Protein AF-A0A6G4MVP6-F1 (afdb_monomer_lite)

Organism: NCBI:txid158836

Foldseek 3Di:
DDDDDDDDPPDDDDDPPPPPDVVNVVVVVVDDPLRVLVVVQLVVVCVVPPDDNVPPPSDDDDDLVVSCVVVVHDSVVSVVSVPD

pLDDT: mean 71.12, std 15.61, range [36.91, 91.5]

Sequence (84 aa):
MAETAVINHKKRKNSPRIVQSNDLTEAAYSLSRDQKRMLYLFVDQIRKSDGTLQEHDGICEIHVAKYAEIFGLTSAEASKDIRQ

Structure (mmCIF, N/CA/C/O backbone):
data_AF-A0A6G4MVP6-F1
#
_entry.id   AF-A0A6G4MVP6-F1
#
loop_
_atom_site.group_PDB
_atom_site.id
_atom_site.type_symbol
_atom_site.label_atom_id
_atom_site.label_alt_id
_atom_site.label_comp_id
_atom_site.label_asym_id
_atom_site.label_entity_id
_atom_site.label_seq_id
_atom_site.pdbx_PDB_ins_code
_atom_site.Cartn_x
_atom_site.Cartn_y
_atom_site.Cartn_z
_atom_site.occupancy
_atom_site.B_iso_or_equiv
_atom_site.auth_seq_id
_atom_site.auth_comp_id
_atom_site.auth_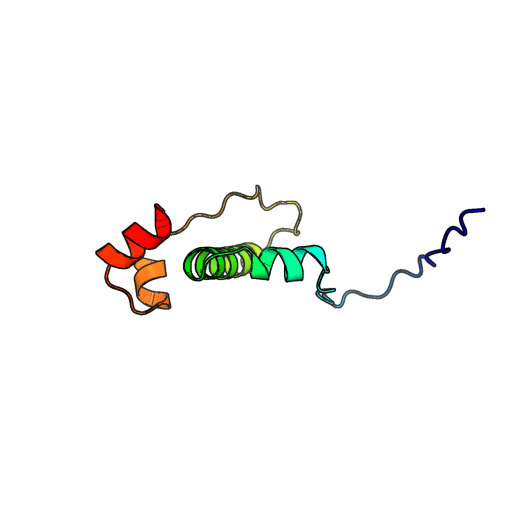asym_id
_atom_site.auth_atom_id
_atom_site.pdbx_PDB_model_num
ATOM 1 N N . MET A 1 1 ? 45.636 -1.981 -7.712 1.00 36.91 1 MET A N 1
ATOM 2 C CA . MET A 1 1 ? 45.348 -3.046 -8.694 1.00 36.91 1 MET A CA 1
ATOM 3 C C . MET A 1 1 ? 43.942 -3.538 -8.393 1.00 36.91 1 MET A C 1
ATOM 5 O O . MET A 1 1 ? 43.753 -4.106 -7.330 1.00 36.91 1 MET A O 1
ATOM 9 N N . ALA A 1 2 ? 42.952 -3.190 -9.217 1.00 38.84 2 ALA A N 1
ATOM 10 C CA . ALA A 1 2 ? 41.563 -3.605 -9.016 1.00 38.84 2 ALA A CA 1
ATOM 11 C C . ALA A 1 2 ? 41.277 -4.776 -9.961 1.00 38.84 2 ALA A C 1
ATOM 13 O O . ALA A 1 2 ? 41.285 -4.596 -11.177 1.00 38.84 2 ALA A O 1
ATOM 14 N N . GLU A 1 3 ? 41.101 -5.971 -9.402 1.00 42.19 3 GLU A N 1
ATOM 15 C CA . GLU A 1 3 ? 40.693 -7.152 -10.157 1.00 42.19 3 GLU A CA 1
ATOM 16 C C . GLU A 1 3 ? 39.214 -7.027 -10.532 1.00 42.19 3 GLU A C 1
ATOM 18 O O . GLU A 1 3 ? 38.326 -6.991 -9.680 1.00 42.19 3 GLU A O 1
ATOM 23 N N . THR A 1 4 ? 38.947 -6.927 -11.829 1.00 52.47 4 THR A N 1
ATOM 24 C CA . THR A 1 4 ? 37.603 -6.948 -12.394 1.00 52.47 4 THR A CA 1
ATOM 25 C C . THR A 1 4 ? 37.147 -8.399 -12.532 1.00 52.47 4 THR A C 1
ATOM 27 O O . THR A 1 4 ? 37.675 -9.169 -13.333 1.00 52.47 4 THR A O 1
ATOM 30 N N . ALA A 1 5 ? 36.157 -8.798 -11.731 1.00 51.31 5 ALA A N 1
ATOM 31 C CA . ALA A 1 5 ? 35.557 -10.123 -11.821 1.00 51.31 5 ALA A CA 1
ATOM 32 C C . ALA A 1 5 ? 34.839 -10.291 -13.174 1.00 51.31 5 ALA A C 1
ATOM 34 O O . ALA A 1 5 ? 33.892 -9.574 -13.496 1.00 51.31 5 ALA A O 1
ATOM 35 N N . VAL A 1 6 ? 35.303 -11.253 -13.971 1.00 52.44 6 VAL A N 1
ATOM 36 C CA . VAL A 1 6 ? 34.757 -11.587 -15.291 1.00 52.44 6 VAL A CA 1
ATOM 37 C C . VAL A 1 6 ? 33.439 -12.347 -15.110 1.00 52.44 6 VAL A C 1
ATOM 39 O O . VAL A 1 6 ? 33.423 -13.538 -14.798 1.00 52.44 6 VAL A O 1
ATOM 42 N N . ILE A 1 7 ? 32.308 -11.662 -15.287 1.00 56.59 7 ILE A N 1
ATOM 43 C CA . ILE A 1 7 ? 30.977 -12.274 -15.176 1.00 56.59 7 ILE A CA 1
ATOM 44 C C . ILE A 1 7 ? 30.638 -12.959 -16.506 1.00 56.59 7 ILE A C 1
ATOM 46 O O . ILE A 1 7 ? 30.315 -12.323 -17.504 1.00 56.59 7 ILE A O 1
ATOM 50 N N . ASN A 1 8 ? 30.721 -14.287 -16.516 1.00 54.47 8 ASN A N 1
ATOM 51 C CA . ASN A 1 8 ? 30.518 -15.134 -17.689 1.00 54.47 8 ASN A CA 1
ATOM 52 C C . ASN A 1 8 ? 29.044 -15.099 -18.171 1.00 54.47 8 ASN A C 1
ATOM 54 O O . ASN A 1 8 ? 28.144 -15.604 -17.495 1.00 54.47 8 ASN A O 1
ATOM 58 N N . HIS A 1 9 ? 28.777 -14.534 -19.354 1.00 54.25 9 HIS A N 1
ATOM 59 C CA . HIS A 1 9 ? 27.434 -14.355 -19.934 1.00 54.25 9 HIS A CA 1
ATOM 60 C C . HIS A 1 9 ? 26.849 -15.626 -20.579 1.00 54.25 9 HIS A C 1
ATOM 62 O O . HIS A 1 9 ? 26.481 -15.641 -21.754 1.00 54.25 9 HIS A O 1
ATOM 68 N N . LYS A 1 10 ? 26.700 -16.720 -19.825 1.00 49.78 10 LYS A N 1
ATOM 69 C CA . LYS A 1 10 ? 25.938 -17.882 -20.315 1.00 49.78 10 LYS A CA 1
ATOM 70 C C . LYS A 1 10 ? 24.454 -17.695 -19.981 1.00 49.78 10 LYS A C 1
ATOM 72 O O . LYS A 1 10 ? 24.033 -18.040 -18.879 1.00 49.78 10 LYS A O 1
ATOM 77 N N . LYS A 1 11 ? 23.671 -17.151 -20.929 1.00 53.91 11 LYS A N 1
ATOM 78 C CA . LYS A 1 11 ? 22.195 -17.040 -20.857 1.00 53.91 11 LYS A CA 1
ATOM 79 C C . LYS A 1 11 ? 21.595 -18.380 -20.405 1.00 53.91 11 LYS A C 1
ATOM 81 O O . LYS A 1 11 ? 21.594 -19.351 -21.162 1.00 53.91 11 LYS A O 1
ATOM 86 N N . ARG A 1 12 ? 21.117 -18.450 -19.157 1.00 50.12 12 ARG A N 1
ATOM 87 C CA . ARG A 1 12 ? 20.381 -19.606 -18.625 1.00 50.12 12 ARG A CA 1
ATOM 88 C C . ARG A 1 12 ? 18.879 -19.388 -18.801 1.00 50.12 12 ARG A C 1
ATOM 90 O O . ARG A 1 12 ? 18.385 -18.280 -18.641 1.00 50.12 12 ARG A O 1
ATOM 97 N N . LYS A 1 13 ? 18.202 -20.478 -19.167 1.00 50.81 13 LYS A N 1
ATOM 98 C CA . LYS A 1 13 ? 16.769 -20.588 -19.461 1.00 50.81 13 LYS A CA 1
ATOM 99 C C . LYS A 1 13 ? 15.907 -20.049 -18.309 1.00 50.81 13 LYS A C 1
ATOM 101 O O . LYS A 1 13 ? 16.214 -20.306 -17.149 1.00 50.81 13 LYS A O 1
ATOM 106 N N . ASN A 1 14 ? 14.842 -19.342 -18.682 1.00 49.12 14 ASN A N 1
ATOM 107 C CA . ASN A 1 14 ? 13.859 -18.623 -17.872 1.00 49.12 14 ASN A CA 1
ATOM 108 C C . ASN A 1 14 ? 13.303 -19.404 -16.664 1.00 49.12 14 ASN A C 1
ATOM 110 O O . ASN A 1 14 ? 12.207 -19.955 -16.722 1.00 49.12 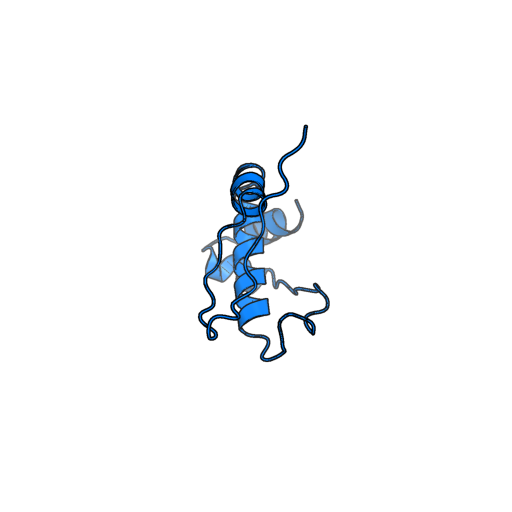14 ASN A O 1
ATOM 114 N N . SER A 1 15 ? 13.998 -19.382 -15.533 1.00 48.62 15 SER A N 1
ATOM 115 C CA . SER A 1 15 ? 13.341 -19.465 -14.230 1.00 48.62 15 SER A CA 1
ATOM 116 C C . SER A 1 15 ? 13.417 -18.079 -13.593 1.00 48.62 15 SER A C 1
ATOM 118 O O . SER A 1 15 ? 14.500 -17.485 -13.605 1.00 48.62 15 SER A O 1
ATOM 120 N N . PRO A 1 16 ? 12.311 -17.517 -13.064 1.00 47.09 16 PRO A N 1
ATOM 121 C CA . PRO A 1 16 ? 12.354 -16.269 -12.320 1.00 47.09 16 PRO A CA 1
ATOM 122 C C . PRO A 1 16 ? 13.009 -16.580 -10.978 1.00 47.09 16 PRO A C 1
ATOM 124 O O . PRO A 1 16 ? 12.362 -16.738 -9.945 1.00 47.09 16 PRO A O 1
ATOM 127 N N . ARG A 1 17 ? 14.329 -16.751 -10.996 1.00 48.31 17 ARG A N 1
ATOM 128 C CA . ARG A 1 17 ? 15.118 -16.715 -9.785 1.00 48.31 17 ARG A CA 1
ATOM 129 C C . ARG A 1 17 ? 15.051 -15.261 -9.362 1.00 48.31 17 ARG A C 1
ATOM 131 O O . ARG A 1 17 ? 15.752 -14.428 -9.927 1.00 48.31 17 ARG A O 1
ATOM 138 N N . ILE A 1 18 ? 14.160 -14.965 -8.421 1.00 52.44 18 ILE A N 1
ATOM 139 C CA . ILE A 1 18 ? 14.226 -13.728 -7.655 1.00 52.44 18 ILE A CA 1
ATOM 140 C C . ILE A 1 18 ? 15.569 -13.811 -6.931 1.00 52.44 18 ILE A C 1
ATOM 142 O O . ILE A 1 18 ? 15.694 -14.427 -5.875 1.00 52.44 18 ILE A O 1
ATOM 146 N N . VAL A 1 19 ? 16.623 -13.321 -7.580 1.00 52.56 19 VAL A N 1
ATOM 147 C CA . VAL A 1 19 ? 17.885 -13.052 -6.912 1.00 52.56 19 VAL A CA 1
ATOM 148 C C . VAL A 1 19 ? 17.520 -11.930 -5.962 1.00 52.56 19 VAL A C 1
ATOM 150 O O . VAL A 1 19 ? 17.151 -10.848 -6.411 1.00 52.56 19 VAL A O 1
ATOM 153 N N . GLN A 1 20 ? 17.479 -12.234 -4.666 1.00 52.88 20 GLN A N 1
ATOM 154 C CA . GLN A 1 20 ? 17.261 -11.224 -3.644 1.00 52.88 20 GLN A CA 1
ATOM 155 C C . GLN A 1 20 ? 18.414 -10.235 -3.761 1.00 52.88 20 GLN A C 1
ATOM 157 O O . GLN A 1 20 ? 19.514 -10.511 -3.285 1.00 52.88 20 GLN A O 1
ATOM 162 N N . SER A 1 21 ? 18.197 -9.126 -4.468 1.00 60.91 21 SER A N 1
ATOM 163 C CA . SER A 1 21 ? 19.129 -8.009 -4.444 1.00 60.91 21 SER A CA 1
ATOM 164 C C . SER A 1 21 ? 19.348 -7.663 -2.978 1.00 60.91 21 SER A C 1
ATOM 166 O O . SER A 1 21 ? 18.370 -7.479 -2.249 1.00 60.91 21 SER A O 1
ATOM 168 N N . ASN A 1 22 ? 20.603 -7.616 -2.529 1.00 63.91 22 ASN A N 1
ATOM 169 C CA . ASN A 1 22 ? 20.903 -7.191 -1.161 1.00 63.91 22 ASN A CA 1
ATOM 170 C C . ASN A 1 22 ? 20.254 -5.833 -0.878 1.00 63.91 22 ASN A C 1
ATOM 172 O O . ASN A 1 22 ? 19.643 -5.685 0.168 1.00 63.91 22 ASN A O 1
ATOM 176 N N . ASP A 1 23 ? 20.232 -4.941 -1.868 1.00 64.38 23 ASP A N 1
ATOM 177 C CA . ASP A 1 23 ? 19.545 -3.649 -1.816 1.00 64.38 23 ASP A CA 1
ATOM 178 C C . ASP A 1 23 ? 18.044 -3.773 -1.512 1.00 64.38 23 ASP A C 1
ATOM 180 O O . ASP A 1 23 ? 17.497 -2.987 -0.746 1.00 64.38 23 ASP A O 1
ATOM 184 N N . LEU A 1 24 ? 17.360 -4.781 -2.069 1.00 66.56 24 LEU A N 1
ATOM 185 C CA . LEU A 1 24 ? 15.939 -5.022 -1.797 1.00 66.56 24 LEU A CA 1
ATOM 186 C C . LEU A 1 24 ? 15.739 -5.567 -0.380 1.00 66.56 24 LEU A C 1
ATOM 188 O O . LEU A 1 24 ? 14.793 -5.188 0.307 1.00 66.56 24 LEU A O 1
ATOM 192 N N . THR A 1 25 ? 16.636 -6.450 0.058 1.00 70.00 25 THR A N 1
ATOM 193 C CA . THR A 1 25 ? 16.629 -6.998 1.418 1.00 70.00 25 THR A CA 1
ATOM 194 C C . THR A 1 25 ? 16.922 -5.907 2.450 1.00 70.00 25 THR A C 1
ATOM 196 O O . THR A 1 25 ? 16.259 -5.848 3.480 1.00 70.00 25 THR A O 1
ATOM 199 N N . GLU A 1 26 ? 17.861 -5.009 2.164 1.00 70.69 26 GLU A N 1
ATOM 200 C CA . GLU A 1 26 ? 18.245 -3.889 3.021 1.00 70.69 26 GLU A CA 1
ATOM 201 C C . GLU A 1 26 ? 17.153 -2.814 3.068 1.00 70.69 26 GLU A C 1
ATOM 203 O O . GLU A 1 26 ? 16.748 -2.390 4.151 1.00 70.69 26 GLU A O 1
ATOM 208 N N . ALA A 1 27 ? 16.564 -2.468 1.918 1.00 65.62 27 ALA A N 1
ATOM 209 C CA . ALA A 1 27 ? 15.397 -1.591 1.852 1.00 65.62 27 ALA A CA 1
ATOM 210 C C . ALA A 1 27 ? 14.183 -2.193 2.578 1.00 65.62 27 ALA A C 1
ATOM 212 O O . ALA A 1 27 ? 13.413 -1.480 3.215 1.00 65.62 27 ALA A O 1
ATOM 213 N N . ALA A 1 28 ? 14.022 -3.519 2.579 1.00 69.25 28 ALA A N 1
ATOM 214 C CA . ALA A 1 28 ? 12.981 -4.155 3.378 1.00 69.25 28 ALA A CA 1
ATOM 215 C C . ALA A 1 28 ? 13.181 -3.943 4.889 1.00 69.25 28 ALA A C 1
ATOM 217 O O . ALA A 1 28 ? 12.203 -4.010 5.630 1.00 69.25 28 ALA A O 1
ATOM 218 N N . TYR A 1 29 ? 14.384 -3.658 5.389 1.00 76.19 29 TYR A N 1
ATOM 219 C CA . TYR A 1 29 ? 14.564 -3.311 6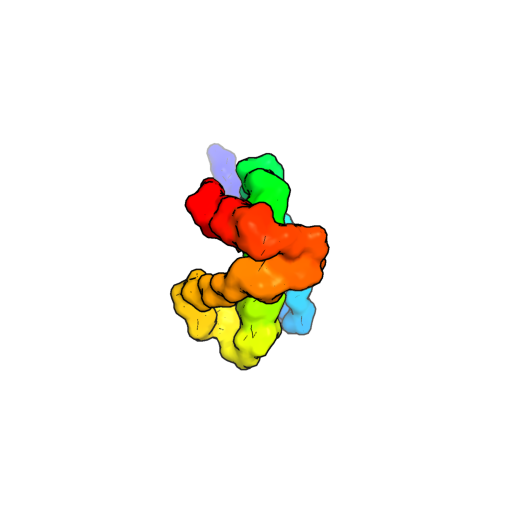.802 1.00 76.19 29 TYR A CA 1
ATOM 220 C C . TYR A 1 29 ? 14.212 -1.854 7.121 1.00 76.19 29 TYR A C 1
ATOM 222 O O . TYR A 1 29 ? 13.835 -1.581 8.259 1.00 76.19 29 TYR A O 1
ATOM 230 N N . SER A 1 30 ? 14.269 -0.940 6.148 1.00 78.38 30 SER A N 1
ATOM 231 C CA . SER A 1 30 ? 13.923 0.476 6.352 1.00 78.38 30 SER A CA 1
ATOM 232 C C . SER A 1 30 ? 12.425 0.771 6.234 1.00 78.38 30 SER A C 1
ATOM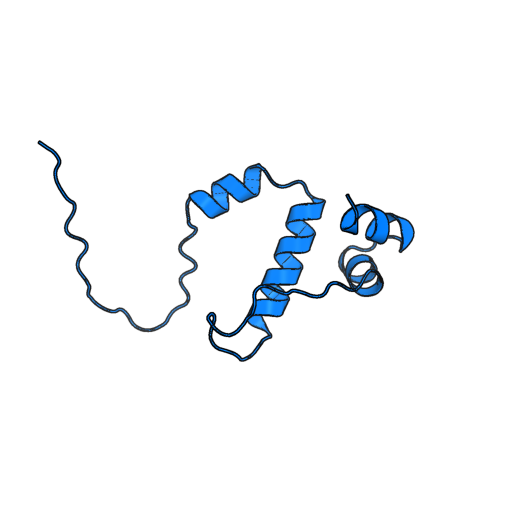 234 O O . SER A 1 30 ? 11.966 1.809 6.710 1.00 78.38 30 SER A O 1
ATOM 236 N N . LEU A 1 31 ? 11.649 -0.139 5.640 1.00 82.12 31 LEU A N 1
ATOM 237 C CA . LEU A 1 31 ? 10.209 0.039 5.463 1.00 82.12 31 LEU A CA 1
ATOM 238 C C . LEU A 1 31 ? 9.426 -0.240 6.750 1.00 82.12 31 LEU A C 1
ATOM 240 O O . LEU A 1 31 ? 9.613 -1.268 7.416 1.00 82.12 31 LEU A O 1
ATOM 244 N N . SER A 1 32 ? 8.461 0.632 7.042 1.00 85.25 32 SER A N 1
ATOM 245 C CA . SER A 1 32 ? 7.450 0.387 8.069 1.00 85.25 32 SER A CA 1
ATOM 246 C C . SER A 1 32 ? 6.596 -0.835 7.708 1.00 85.25 32 SER A C 1
ATOM 248 O O . SER A 1 32 ? 6.539 -1.283 6.557 1.00 85.25 32 SER A O 1
ATOM 250 N N . ARG A 1 33 ? 5.904 -1.402 8.701 1.00 84.06 33 ARG A N 1
ATOM 251 C CA . ARG A 1 33 ? 4.988 -2.530 8.479 1.00 84.06 33 ARG A CA 1
ATOM 252 C C . ARG A 1 33 ? 3.975 -2.219 7.374 1.00 84.06 33 ARG A C 1
ATOM 254 O O . ARG A 1 33 ? 3.724 -3.070 6.526 1.00 84.06 33 ARG A O 1
ATOM 261 N N . ASP A 1 34 ? 3.427 -1.012 7.377 1.00 86.44 34 ASP A N 1
ATOM 262 C CA . ASP A 1 34 ? 2.347 -0.625 6.473 1.00 86.44 34 ASP A CA 1
ATOM 263 C C . ASP A 1 34 ? 2.897 -0.332 5.067 1.00 86.44 34 ASP A C 1
ATOM 265 O O . ASP A 1 34 ? 2.329 -0.779 4.073 1.00 86.44 34 ASP A O 1
ATOM 269 N N . GLN A 1 35 ? 4.109 0.221 4.967 1.00 84.25 35 GLN A N 1
ATOM 270 C CA . GLN A 1 35 ? 4.822 0.338 3.691 1.00 84.25 35 GLN A CA 1
ATOM 271 C C . GLN A 1 35 ? 5.129 -1.032 3.062 1.00 84.25 35 GLN A C 1
ATOM 273 O O . GLN A 1 35 ? 4.968 -1.211 1.855 1.00 84.25 35 GLN A O 1
ATOM 278 N N . LYS A 1 36 ? 5.504 -2.039 3.866 1.00 84.94 36 LYS A N 1
ATOM 279 C CA . LYS A 1 36 ? 5.682 -3.420 3.371 1.00 84.94 36 LYS A CA 1
ATOM 280 C C . LYS A 1 36 ? 4.383 -3.996 2.832 1.00 84.94 36 LYS A C 1
ATOM 282 O O . LYS A 1 36 ? 4.396 -4.651 1.794 1.00 84.94 36 LYS A O 1
ATOM 287 N N . ARG A 1 37 ? 3.266 -3.752 3.522 1.00 85.81 37 ARG A N 1
ATOM 288 C CA . ARG A 1 37 ? 1.933 -4.184 3.082 1.00 85.81 37 ARG A CA 1
ATOM 289 C C . ARG A 1 37 ? 1.584 -3.605 1.709 1.00 85.81 37 ARG A C 1
ATOM 291 O O . ARG A 1 37 ? 1.136 -4.366 0.855 1.00 85.81 37 ARG A O 1
ATOM 298 N N . MET A 1 38 ? 1.867 -2.321 1.468 1.00 85.81 38 MET A N 1
ATOM 299 C CA . MET A 1 38 ? 1.692 -1.708 0.140 1.00 85.81 38 MET A CA 1
ATOM 300 C C . MET A 1 38 ? 2.556 -2.393 -0.917 1.00 85.81 38 MET A C 1
ATOM 302 O O . MET A 1 38 ? 2.066 -2.759 -1.980 1.00 85.81 38 MET A O 1
ATOM 306 N N . LEU A 1 39 ? 3.828 -2.639 -0.598 1.00 83.38 39 LEU A N 1
ATOM 307 C CA . LEU A 1 39 ? 4.775 -3.280 -1.509 1.00 83.38 39 LEU A CA 1
ATOM 308 C C . LEU A 1 39 ? 4.308 -4.675 -1.946 1.00 83.38 39 LEU A C 1
ATOM 310 O O . LEU A 1 39 ? 4.395 -5.009 -3.125 1.00 83.38 39 LEU A O 1
ATOM 314 N N . TYR A 1 40 ? 3.745 -5.469 -1.031 1.00 83.62 40 TYR A N 1
ATOM 315 C CA . TYR A 1 40 ? 3.167 -6.770 -1.377 1.00 83.62 40 TYR A CA 1
ATOM 316 C C . TYR A 1 40 ? 1.984 -6.658 -2.346 1.00 83.62 40 TYR A C 1
ATOM 318 O O . TYR A 1 40 ? 1.887 -7.463 -3.272 1.00 83.62 40 TYR A O 1
ATOM 326 N N . LEU A 1 41 ? 1.113 -5.661 -2.165 1.00 84.06 41 LEU A N 1
ATOM 327 C CA . LEU A 1 41 ? -0.011 -5.419 -3.074 1.00 84.06 41 LEU A CA 1
ATOM 328 C C . LEU A 1 41 ? 0.467 -4.982 -4.460 1.00 84.06 41 LEU A C 1
ATOM 330 O O . LEU A 1 41 ? -0.046 -5.470 -5.463 1.00 84.06 41 LEU A O 1
ATOM 334 N N . PHE A 1 42 ? 1.479 -4.119 -4.520 1.00 82.12 42 PHE A N 1
ATOM 335 C CA . PHE A 1 42 ? 2.074 -3.670 -5.778 1.00 82.12 42 PHE A CA 1
ATOM 336 C C . PHE A 1 42 ? 2.742 -4.817 -6.531 1.00 82.12 42 PHE A C 1
ATOM 338 O O . PHE A 1 42 ? 2.537 -4.973 -7.730 1.00 82.12 42 PHE A O 1
ATOM 345 N N . VAL A 1 43 ? 3.482 -5.681 -5.832 1.00 79.31 43 VAL A N 1
ATOM 346 C CA . VAL A 1 43 ? 4.084 -6.872 -6.444 1.00 79.31 43 VAL A CA 1
ATOM 347 C C . VAL A 1 43 ? 3.010 -7.817 -6.983 1.00 79.31 43 VAL A C 1
ATOM 349 O O . VAL A 1 43 ? 3.182 -8.364 -8.069 1.00 79.31 43 VAL A O 1
ATOM 352 N N . ASP A 1 44 ? 1.899 -8.011 -6.268 1.00 80.50 44 ASP A N 1
ATOM 353 C CA . ASP A 1 44 ? 0.778 -8.821 -6.760 1.00 80.50 44 ASP A CA 1
ATOM 354 C C . ASP A 1 44 ? 0.127 -8.209 -8.013 1.00 80.50 44 ASP A C 1
ATOM 356 O O . ASP A 1 44 ? -0.159 -8.935 -8.964 1.00 80.50 44 ASP A O 1
ATOM 360 N N . GLN A 1 45 ? -0.039 -6.884 -8.062 1.00 76.06 45 GLN A N 1
ATOM 361 C CA . GLN A 1 45 ? -0.561 -6.182 -9.239 1.00 76.06 45 GLN A CA 1
ATOM 362 C C . GLN A 1 45 ? 0.377 -6.294 -10.441 1.00 76.06 45 GLN A C 1
ATOM 364 O O . GLN A 1 45 ? -0.057 -6.733 -11.500 1.00 76.06 45 GLN A O 1
ATOM 369 N N . ILE A 1 46 ? 1.669 -6.012 -10.262 1.00 75.50 46 ILE A N 1
ATOM 370 C CA . ILE A 1 46 ? 2.679 -6.113 -11.327 1.00 75.50 46 ILE A CA 1
ATOM 371 C C . ILE A 1 46 ? 2.757 -7.543 -11.873 1.00 75.50 46 ILE A C 1
ATOM 373 O O . ILE A 1 46 ? 2.958 -7.738 -13.066 1.00 75.50 46 ILE A O 1
ATOM 377 N N . ARG A 1 47 ? 2.578 -8.560 -11.021 1.00 72.81 47 ARG A N 1
ATOM 378 C CA . ARG A 1 47 ? 2.568 -9.968 -11.450 1.00 72.81 47 ARG A CA 1
ATOM 379 C C . ARG A 1 47 ? 1.302 -10.375 -12.203 1.00 72.81 47 ARG A C 1
ATOM 381 O O . ARG A 1 47 ? 1.361 -11.352 -12.943 1.00 72.81 47 ARG A O 1
ATOM 388 N N . LYS A 1 48 ? 0.174 -9.705 -11.956 1.00 69.94 48 LYS A N 1
ATOM 389 C CA . LYS A 1 48 ? -1.115 -9.955 -12.625 1.00 69.94 48 LYS A CA 1
ATOM 390 C C . LYS A 1 48 ? -1.267 -9.170 -13.921 1.00 69.94 48 LYS A C 1
ATOM 392 O O . LYS A 1 48 ? -2.041 -9.580 -14.779 1.00 69.94 48 LYS A O 1
ATOM 397 N N . SER A 1 49 ? -0.551 -8.061 -14.057 1.00 64.69 49 SER A N 1
ATOM 398 C CA . SER A 1 49 ? -0.418 -7.336 -15.311 1.00 64.69 49 SER A CA 1
ATOM 399 C C . SER A 1 49 ? 0.343 -8.224 -16.300 1.00 64.69 49 SER A C 1
ATOM 401 O O . SER A 1 49 ? 1.555 -8.364 -16.203 1.00 64.69 49 SER A O 1
ATOM 403 N N . ASP A 1 50 ? -0.380 -8.844 -17.236 1.00 56.75 50 ASP A N 1
ATOM 404 C CA . ASP A 1 50 ? 0.096 -9.783 -18.276 1.00 56.75 50 ASP A CA 1
ATOM 405 C C . ASP A 1 50 ? 1.152 -9.197 -19.249 1.00 56.75 50 ASP A C 1
ATOM 407 O O . ASP A 1 50 ? 1.584 -9.859 -20.195 1.00 56.75 50 ASP A O 1
ATOM 411 N N . GLY A 1 51 ? 1.564 -7.946 -19.038 1.00 53.47 51 GLY A N 1
ATOM 412 C CA . GLY A 1 51 ? 2.592 -7.261 -19.809 1.00 53.47 51 GLY A CA 1
ATOM 413 C C . GLY A 1 51 ? 3.988 -7.641 -19.336 1.00 53.47 51 GLY A C 1
ATOM 414 O O . GLY A 1 51 ? 4.234 -7.954 -18.170 1.00 53.47 51 GLY A O 1
ATOM 415 N N . THR A 1 52 ? 4.944 -7.605 -20.256 1.00 54.03 52 THR A N 1
ATOM 416 C CA . THR A 1 52 ? 6.358 -7.743 -19.891 1.00 54.03 52 THR A CA 1
ATOM 417 C C . THR A 1 52 ? 6.706 -6.754 -18.765 1.00 54.03 52 THR A C 1
ATOM 419 O O . THR A 1 52 ? 6.154 -5.661 -18.721 1.00 54.03 52 THR A O 1
ATOM 422 N N . LEU A 1 53 ? 7.637 -7.099 -17.861 1.00 54.03 53 LEU A N 1
ATOM 423 C CA . LEU A 1 53 ? 8.099 -6.252 -16.733 1.00 54.03 53 LEU A CA 1
ATOM 424 C C . LEU A 1 53 ? 8.469 -4.791 -17.110 1.00 54.03 53 LEU A C 1
ATOM 426 O O . LEU A 1 53 ? 8.734 -3.990 -16.222 1.00 54.03 53 LEU A O 1
ATOM 430 N N . GLN A 1 54 ? 8.531 -4.464 -18.405 1.00 54.28 54 GLN A N 1
ATOM 431 C CA . GLN A 1 54 ? 8.813 -3.148 -18.977 1.00 54.28 54 GLN A CA 1
ATOM 432 C C . GLN A 1 54 ? 7.566 -2.297 -19.288 1.00 54.28 54 GLN A C 1
ATOM 434 O O . GLN A 1 54 ? 7.725 -1.101 -19.489 1.00 54.28 54 GLN A O 1
ATOM 439 N N . GLU A 1 55 ? 6.356 -2.865 -19.323 1.00 55.97 55 GLU A N 1
ATOM 440 C CA . GLU A 1 55 ? 5.117 -2.144 -19.690 1.00 55.97 55 GLU A CA 1
ATOM 441 C C . GLU A 1 55 ? 4.306 -1.655 -18.486 1.00 55.97 55 GLU A C 1
ATOM 443 O O . GLU A 1 55 ? 3.303 -0.964 -18.644 1.00 55.97 55 GLU A O 1
ATOM 448 N N . HIS A 1 56 ? 4.717 -2.003 -17.267 1.00 63.75 56 HIS A N 1
ATOM 449 C CA . HIS A 1 56 ? 4.097 -1.434 -16.082 1.00 63.75 56 HIS A CA 1
ATOM 450 C C . HIS A 1 56 ? 4.709 -0.053 -15.828 1.00 63.75 56 HIS A C 1
ATOM 452 O O . HIS A 1 56 ? 5.849 0.026 -15.373 1.00 63.75 56 HIS A O 1
ATOM 458 N N . ASP A 1 57 ? 3.947 1.023 -16.054 1.00 63.88 57 ASP A N 1
ATOM 459 C CA . ASP A 1 57 ? 4.344 2.439 -15.869 1.00 63.88 57 ASP A CA 1
ATOM 460 C C . ASP A 1 57 ? 4.748 2.814 -14.422 1.00 63.88 57 ASP A C 1
ATOM 462 O O . ASP A 1 57 ? 4.870 3.982 -14.060 1.00 63.88 57 ASP A O 1
ATOM 466 N N . GLY A 1 58 ? 4.921 1.830 -13.536 1.00 67.81 58 GLY A N 1
ATOM 467 C CA . GLY A 1 58 ? 5.178 2.036 -12.111 1.00 67.81 58 GLY A CA 1
ATOM 468 C C . GLY A 1 58 ? 3.974 2.589 -11.341 1.00 67.81 58 GLY A C 1
ATOM 469 O O . GLY A 1 58 ? 4.062 2.766 -10.129 1.00 67.81 58 GLY A O 1
ATOM 470 N N . IL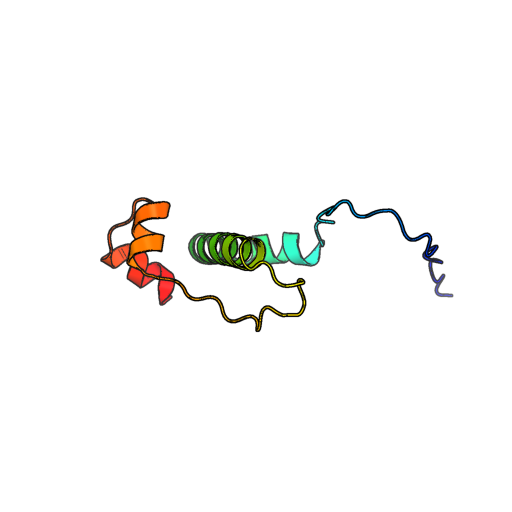E A 1 59 ? 2.842 2.820 -12.011 1.00 76.50 59 ILE A N 1
ATOM 471 C CA . ILE A 1 59 ? 1.605 3.307 -11.402 1.00 76.50 59 ILE A CA 1
ATOM 472 C C . ILE A 1 59 ? 0.828 2.103 -10.873 1.00 76.50 59 ILE A C 1
ATOM 474 O O . ILE A 1 59 ? 0.344 1.281 -11.643 1.00 76.50 59 ILE A O 1
ATOM 478 N N . CYS A 1 60 ? 0.726 1.989 -9.551 1.00 77.44 60 CYS A N 1
ATOM 479 C CA . CYS A 1 60 ? -0.102 0.981 -8.895 1.00 77.44 60 CYS A CA 1
ATOM 480 C C . CYS A 1 60 ? -1.293 1.665 -8.218 1.00 77.44 60 CYS A C 1
ATOM 482 O O . CYS A 1 60 ? -1.109 2.597 -7.432 1.00 77.44 60 CYS A O 1
ATOM 484 N N . GLU A 1 61 ? -2.509 1.194 -8.482 1.00 82.88 61 GLU A N 1
ATOM 485 C CA . GLU A 1 61 ? -3.718 1.724 -7.848 1.00 82.88 61 GLU A CA 1
ATOM 486 C C . GLU A 1 61 ? -4.100 0.892 -6.623 1.00 82.88 61 GLU A C 1
ATOM 488 O O . GLU A 1 61 ? -4.319 -0.315 -6.713 1.00 82.88 61 GLU A O 1
ATOM 493 N N . ILE A 1 62 ? -4.237 1.531 -5.460 1.00 83.88 62 ILE A N 1
ATOM 494 C CA . ILE A 1 62 ? -4.730 0.874 -4.245 1.00 83.88 62 ILE A CA 1
ATOM 495 C C . ILE A 1 62 ? -6.110 1.405 -3.878 1.00 83.88 62 ILE A C 1
ATOM 497 O O . ILE A 1 62 ? -6.311 2.595 -3.645 1.00 83.88 62 ILE A O 1
ATOM 501 N N . HIS A 1 63 ? -7.058 0.481 -3.734 1.00 88.38 63 HIS A N 1
ATOM 502 C CA . HIS A 1 63 ? -8.356 0.766 -3.138 1.00 88.38 63 HIS A CA 1
ATOM 503 C C . HIS A 1 63 ? -8.312 0.526 -1.628 1.00 88.38 63 HIS A C 1
ATOM 505 O O . HIS A 1 63 ? -8.006 -0.579 -1.177 1.00 88.38 63 HIS A O 1
ATOM 511 N N . VAL A 1 64 ? -8.717 1.537 -0.850 1.00 87.50 64 VAL A N 1
ATOM 512 C CA . VAL A 1 64 ? -8.788 1.471 0.623 1.00 87.50 64 VAL A CA 1
ATOM 513 C C . VAL A 1 64 ? -9.617 0.275 1.097 1.00 87.50 64 VAL A C 1
ATOM 515 O O . VAL A 1 64 ? -9.213 -0.425 2.020 1.00 87.50 64 VAL A O 1
ATOM 518 N N . ALA A 1 65 ? -10.746 0.003 0.437 1.00 87.62 65 ALA A N 1
ATOM 519 C CA . ALA A 1 65 ? -11.615 -1.124 0.772 1.00 87.62 65 ALA A CA 1
ATOM 520 C C . ALA A 1 65 ? -10.898 -2.476 0.633 1.00 87.62 65 ALA A C 1
ATOM 522 O O . ALA A 1 65 ? -11.001 -3.321 1.516 1.00 87.62 65 ALA A O 1
ATOM 523 N N . LYS A 1 66 ? -10.111 -2.650 -0.435 1.00 87.06 66 LYS A N 1
ATOM 524 C CA . LYS A 1 66 ? -9.379 -3.893 -0.694 1.00 87.06 66 LYS A CA 1
ATOM 525 C C . LYS A 1 66 ? -8.202 -4.077 0.263 1.00 87.06 66 LYS A C 1
ATOM 527 O O . LYS A 1 66 ? -7.953 -5.186 0.717 1.00 87.06 66 LYS A O 1
ATOM 532 N N . TYR A 1 67 ? -7.511 -2.993 0.617 1.00 88.31 67 TYR A N 1
ATOM 533 C CA . TYR A 1 67 ? -6.477 -3.022 1.655 1.00 88.31 67 TYR A CA 1
ATOM 534 C C . TYR A 1 67 ? -7.065 -3.413 3.021 1.00 88.31 67 TYR A C 1
ATOM 536 O O . TYR A 1 67 ? -6.526 -4.283 3.703 1.00 88.31 67 TYR A O 1
ATOM 544 N N . ALA A 1 68 ? -8.200 -2.812 3.395 1.00 90.44 68 ALA A N 1
ATOM 545 C CA . ALA A 1 68 ? -8.912 -3.121 4.633 1.00 90.44 68 ALA A CA 1
ATOM 546 C C . ALA A 1 68 ? -9.333 -4.597 4.702 1.00 90.44 68 ALA A C 1
ATOM 548 O O . ALA A 1 68 ? -9.097 -5.251 5.714 1.00 90.44 68 ALA A O 1
ATOM 549 N N . GLU A 1 69 ? -9.886 -5.135 3.612 1.00 89.81 69 GLU A N 1
ATOM 550 C CA . GLU A 1 69 ? -10.295 -6.539 3.505 1.00 89.81 69 GLU A CA 1
ATOM 551 C C . GLU A 1 69 ? -9.107 -7.503 3.646 1.00 89.81 69 GLU A C 1
ATOM 553 O O . GLU A 1 69 ? -9.160 -8.438 4.440 1.00 89.81 69 GLU A O 1
ATOM 558 N N . ILE A 1 70 ? -8.007 -7.250 2.927 1.00 87.94 70 ILE A N 1
ATOM 559 C CA . ILE A 1 70 ? -6.827 -8.131 2.915 1.00 87.94 70 ILE A CA 1
ATOM 560 C C . ILE A 1 70 ? -6.140 -8.183 4.284 1.00 87.94 70 ILE A C 1
ATOM 562 O O . ILE A 1 70 ? -5.672 -9.243 4.701 1.00 87.94 70 ILE A O 1
ATOM 566 N N . PHE A 1 71 ? -6.066 -7.051 4.986 1.00 86.38 71 PHE A N 1
ATOM 567 C CA . PHE A 1 71 ? -5.373 -6.957 6.274 1.00 86.38 71 PHE A CA 1
ATOM 568 C C . PHE A 1 71 ? -6.303 -7.021 7.491 1.00 86.38 71 PHE A C 1
ATOM 570 O O . PHE A 1 71 ? -5.810 -6.937 8.616 1.00 86.38 71 PHE A O 1
ATOM 577 N N . GLY A 1 72 ? -7.613 -7.194 7.286 1.00 89.06 72 GLY A N 1
ATOM 578 C CA . GLY A 1 72 ? -8.606 -7.271 8.360 1.00 89.06 72 GLY A CA 1
ATOM 579 C C . GLY A 1 72 ? -8.700 -5.993 9.197 1.00 89.06 72 GLY A C 1
ATOM 580 O O . GLY A 1 72 ? -8.860 -6.065 10.412 1.00 89.06 72 GLY A O 1
ATOM 581 N N . LEU A 1 73 ? -8.543 -4.831 8.561 1.00 89.50 73 LEU A N 1
ATOM 582 C CA . LEU A 1 73 ? -8.538 -3.519 9.212 1.00 89.50 73 LEU A CA 1
ATOM 583 C C . LEU A 1 73 ? -9.874 -2.806 9.014 1.00 89.50 73 LEU A C 1
ATOM 585 O O . LEU A 1 73 ? -10.601 -3.062 8.053 1.00 89.50 73 LEU A O 1
ATOM 589 N N . THR A 1 74 ? -10.179 -1.840 9.878 1.00 91.50 74 THR A N 1
ATOM 590 C CA . THR A 1 74 ? -11.286 -0.917 9.609 1.00 91.50 74 THR A CA 1
ATOM 591 C C . THR A 1 74 ? -10.936 0.025 8.453 1.00 91.50 74 THR A C 1
ATOM 593 O O . THR A 1 74 ? -9.767 0.326 8.201 1.00 91.50 74 THR A O 1
ATOM 596 N N . SER A 1 75 ? -11.942 0.561 7.754 1.00 87.31 75 SER A N 1
ATOM 597 C CA . SER A 1 75 ? -11.704 1.519 6.661 1.00 87.31 75 SER A CA 1
ATOM 598 C C . SER A 1 75 ? -10.946 2.769 7.126 1.00 87.31 75 SER A C 1
ATOM 600 O O . SER A 1 75 ? -10.187 3.344 6.350 1.00 87.31 75 SER A O 1
ATOM 602 N N . ALA A 1 76 ? -11.118 3.178 8.389 1.00 88.06 76 ALA A N 1
ATOM 603 C CA . ALA A 1 76 ? -10.409 4.312 8.975 1.00 88.06 76 ALA A CA 1
ATOM 604 C C . ALA A 1 76 ? -8.911 4.020 9.171 1.00 88.06 76 ALA A C 1
ATOM 606 O O . ALA A 1 76 ? -8.080 4.848 8.801 1.00 88.06 76 ALA A O 1
ATOM 607 N N . GLU A 1 77 ? -8.568 2.841 9.696 1.00 87.19 77 GLU A N 1
ATOM 608 C CA . GLU A 1 77 ? -7.178 2.395 9.868 1.00 87.19 77 GLU A CA 1
ATOM 609 C C . GLU A 1 77 ? -6.493 2.183 8.521 1.00 87.19 77 GLU A C 1
ATOM 611 O O . GLU A 1 77 ? -5.441 2.761 8.275 1.00 87.19 77 GLU A O 1
ATOM 616 N N . ALA A 1 78 ? -7.140 1.465 7.600 1.00 88.19 78 ALA A N 1
ATOM 617 C CA . ALA A 1 78 ? -6.642 1.278 6.240 1.00 88.19 78 ALA A CA 1
ATOM 618 C C . ALA A 1 78 ? -6.360 2.617 5.550 1.00 88.19 78 ALA A C 1
ATOM 620 O O . ALA A 1 78 ? -5.335 2.803 4.901 1.00 88.19 78 ALA A O 1
ATOM 621 N N . SER A 1 79 ? -7.260 3.587 5.708 1.00 87.81 79 SER A N 1
ATOM 622 C CA . SER A 1 79 ? -7.082 4.886 5.080 1.00 87.81 79 SER A CA 1
ATOM 623 C C . SER A 1 79 ? -5.993 5.736 5.733 1.00 87.81 79 SER A C 1
ATOM 625 O O . SER A 1 79 ? -5.458 6.622 5.064 1.00 87.81 79 SER A O 1
ATOM 627 N N . LYS A 1 80 ? -5.689 5.504 7.013 1.00 89.19 80 LYS A N 1
ATOM 628 C CA . LYS A 1 80 ? -4.557 6.119 7.705 1.00 89.19 80 LYS A CA 1
ATOM 629 C C . LYS A 1 80 ? -3.244 5.504 7.217 1.00 89.19 80 LYS A C 1
ATOM 631 O O . LYS A 1 80 ? -2.366 6.260 6.823 1.00 89.19 80 LYS A O 1
ATOM 636 N N . ASP A 1 81 ? -3.174 4.175 7.146 1.00 86.44 81 ASP A N 1
ATOM 637 C CA . ASP A 1 81 ? -2.020 3.412 6.650 1.00 86.44 81 ASP A CA 1
ATOM 638 C C . ASP A 1 81 ? -1.648 3.763 5.198 1.00 86.44 81 ASP A C 1
ATOM 640 O O . ASP A 1 81 ? -0.486 3.693 4.824 1.00 86.44 81 ASP A O 1
ATOM 644 N N . ILE A 1 82 ? -2.630 4.126 4.362 1.00 85.69 82 ILE A N 1
ATOM 645 C CA . ILE A 1 82 ? -2.403 4.514 2.956 1.00 85.69 82 ILE A CA 1
ATOM 646 C C . ILE A 1 82 ? -1.896 5.955 2.818 1.00 85.69 82 ILE A C 1
ATOM 648 O O . ILE A 1 82 ? -1.225 6.278 1.841 1.00 85.69 82 ILE A O 1
ATOM 652 N N . ARG A 1 83 ? -2.247 6.842 3.755 1.00 84.62 83 ARG A N 1
ATOM 653 C CA . ARG A 1 83 ? -1.946 8.280 3.657 1.00 84.62 83 ARG A CA 1
ATOM 654 C C . ARG A 1 83 ? -0.683 8.713 4.403 1.00 84.62 83 ARG A C 1
ATOM 656 O O . ARG A 1 83 ? -0.234 9.831 4.159 1.00 84.62 83 ARG A O 1
ATOM 663 N N . GLN A 1 84 ? -0.181 7.898 5.330 1.00 69.75 84 GLN A N 1
ATOM 664 C CA . GLN A 1 84 ? 0.998 8.179 6.161 1.00 69.75 84 GLN A CA 1
ATOM 665 C C . GLN A 1 84 ? 2.214 7.383 5.696 1.00 69.75 84 GLN A C 1
ATOM 667 O O . GLN A 1 84 ? 3.327 7.941 5.809 1.00 69.75 84 GLN A O 1
#

InterPro domains:
  IPR000525 Initiator Rep protein, WH1 domain [PF01051] (18-83)
  IPR036388 Winged helix-like DNA-binding domain superfamily [G3DSA:1.10.10.10] (1-84)
  IPR036390 Winged h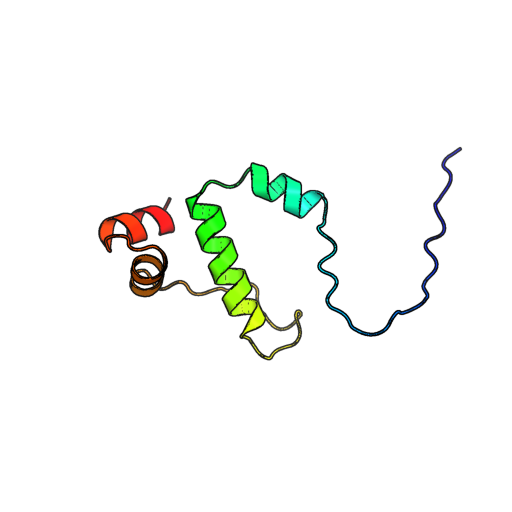elix DNA-binding domain superfamily [SSF46785] (17-83)

Radius of gyration: 17.9 Å; chains: 1; bounding box: 57×29×31 Å

Secondary structure (DSSP, 8-state):
---------------------HHHHHHHHHS-HHHHHHHHHHHHHHHHS-S-TTS--S-----HHHHHHHHT--HHHHHHHHH-